Protein AF-A0A8J5GL40-F1 (afdb_monomer_lite)

Structure (mmCIF, N/CA/C/O backbone):
data_AF-A0A8J5GL40-F1
#
_entry.id   AF-A0A8J5GL40-F1
#
loop_
_atom_site.group_PDB
_atom_site.id
_atom_site.type_symbol
_atom_site.label_atom_id
_atom_site.label_alt_id
_atom_site.label_comp_id
_atom_site.label_asym_id
_atom_site.label_entity_id
_atom_site.label_seq_id
_atom_site.pdbx_PDB_ins_code
_atom_site.Cartn_x
_atom_site.Cartn_y
_atom_site.Cartn_z
_atom_site.occupancy
_atom_site.B_iso_or_equiv
_atom_site.auth_seq_id
_atom_site.auth_comp_id
_atom_site.auth_asym_id
_atom_site.auth_atom_id
_atom_site.pdbx_PDB_model_num
ATOM 1 N N . MET A 1 1 ? 15.263 15.724 11.557 1.00 41.31 1 MET A N 1
ATOM 2 C CA . MET A 1 1 ? 14.700 14.572 10.823 1.00 41.31 1 MET A CA 1
ATOM 3 C C . MET A 1 1 ? 14.418 15.024 9.400 1.00 41.31 1 MET A C 1
ATOM 5 O O . MET A 1 1 ? 13.318 15.471 9.118 1.00 41.31 1 MET A O 1
ATOM 9 N N . GLN A 1 2 ? 15.448 15.073 8.549 1.00 44.78 2 GLN A N 1
ATOM 10 C CA . GLN A 1 2 ? 15.278 15.560 7.177 1.00 44.78 2 GLN A CA 1
ATOM 11 C C . GLN A 1 2 ? 14.782 14.421 6.275 1.00 44.78 2 GLN A C 1
ATOM 13 O O . GLN A 1 2 ? 15.367 13.337 6.325 1.00 44.78 2 GLN A O 1
ATOM 18 N N . PRO A 1 3 ? 13.711 14.630 5.490 1.00 49.72 3 PRO A N 1
ATOM 19 C CA . PRO A 1 3 ? 13.127 13.580 4.672 1.00 49.72 3 PRO A CA 1
ATOM 20 C C . PRO A 1 3 ? 14.019 13.245 3.468 1.00 49.72 3 PRO A C 1
ATOM 22 O O . PRO A 1 3 ? 14.520 14.115 2.759 1.00 49.72 3 PRO A O 1
ATOM 25 N N . ILE A 1 4 ? 14.166 11.941 3.232 1.00 53.28 4 ILE A N 1
ATOM 26 C CA . ILE A 1 4 ? 14.986 11.247 2.217 1.00 53.28 4 ILE A CA 1
ATOM 27 C C . ILE A 1 4 ? 14.618 11.619 0.758 1.00 53.28 4 ILE A C 1
ATOM 29 O O . ILE A 1 4 ? 15.293 11.220 -0.191 1.00 53.28 4 ILE A O 1
ATOM 33 N N . LEU A 1 5 ? 13.593 12.452 0.568 1.00 56.72 5 LEU A N 1
ATOM 34 C CA . LEU A 1 5 ? 13.023 12.821 -0.726 1.00 56.72 5 LEU A CA 1
ATOM 35 C C . LEU A 1 5 ? 13.931 13.738 -1.570 1.00 56.72 5 LEU A C 1
ATOM 37 O O . LEU A 1 5 ? 13.912 13.661 -2.795 1.00 56.72 5 LEU A O 1
ATOM 41 N N . GLU A 1 6 ? 14.801 14.540 -0.948 1.00 52.88 6 GLU A N 1
ATOM 42 C CA . GLU A 1 6 ? 15.635 15.525 -1.666 1.00 52.88 6 GLU A CA 1
ATOM 43 C C . GLU A 1 6 ? 16.830 14.919 -2.430 1.00 52.88 6 GLU A C 1
ATOM 45 O O . GLU A 1 6 ? 17.384 15.546 -3.335 1.00 52.88 6 GLU A O 1
ATOM 50 N N . ARG A 1 7 ? 17.241 13.680 -2.126 1.00 53.22 7 ARG A N 1
ATOM 51 C CA . ARG A 1 7 ? 18.424 13.074 -2.770 1.00 53.22 7 ARG A CA 1
ATOM 52 C C . ARG A 1 7 ? 18.133 12.399 -4.108 1.00 53.22 7 ARG A C 1
ATOM 54 O O . ARG A 1 7 ? 19.067 12.166 -4.873 1.00 53.22 7 ARG A O 1
ATOM 61 N N . ARG A 1 8 ? 16.868 12.110 -4.429 1.00 56.75 8 ARG A N 1
ATOM 62 C CA . ARG A 1 8 ? 16.506 11.371 -5.654 1.00 56.75 8 ARG A CA 1
ATOM 63 C C . ARG A 1 8 ? 16.220 12.278 -6.859 1.00 56.75 8 ARG A C 1
ATOM 65 O O . ARG A 1 8 ? 16.122 11.780 -7.973 1.00 56.75 8 ARG A O 1
ATOM 72 N N . GLN A 1 9 ? 16.153 13.598 -6.661 1.00 56.66 9 GLN A N 1
ATOM 73 C CA . GLN A 1 9 ? 15.696 14.549 -7.684 1.00 56.66 9 GLN A CA 1
ATOM 74 C C . GLN A 1 9 ? 16.820 15.282 -8.440 1.00 56.66 9 GLN A C 1
ATOM 76 O O . GLN A 1 9 ? 16.555 15.969 -9.420 1.00 56.66 9 GLN A O 1
ATOM 81 N N . ARG A 1 10 ? 18.091 15.119 -8.048 1.00 50.69 10 ARG A N 1
ATOM 82 C CA . ARG A 1 10 ? 19.235 15.827 -8.669 1.00 50.69 10 ARG A CA 1
ATOM 83 C C . ARG A 1 10 ? 19.920 15.081 -9.823 1.00 50.69 10 ARG A C 1
ATOM 85 O O . ARG A 1 10 ? 21.056 15.396 -10.164 1.00 50.69 10 ARG A O 1
ATOM 92 N N . ARG A 1 11 ? 19.264 14.089 -10.431 1.00 50.12 11 ARG A N 1
ATOM 93 C CA . ARG A 1 11 ? 19.855 13.256 -11.495 1.00 50.12 11 ARG A CA 1
ATOM 94 C C . ARG A 1 11 ? 18.960 13.150 -12.737 1.00 50.12 11 ARG A C 1
ATOM 96 O O . ARG A 1 11 ? 18.792 12.068 -13.274 1.00 50.12 11 ARG A O 1
ATOM 103 N N . SER A 1 12 ? 18.419 14.280 -13.196 1.00 45.91 12 SER A N 1
ATOM 104 C CA . SER A 1 12 ? 17.788 14.403 -14.520 1.00 45.91 12 SER A CA 1
ATOM 105 C C . SER A 1 12 ? 18.257 15.695 -15.182 1.00 45.91 12 SER A C 1
ATOM 107 O O . SER A 1 12 ? 17.710 16.774 -14.976 1.00 45.91 12 SER A O 1
ATOM 109 N N . THR A 1 13 ? 19.363 15.581 -15.905 1.00 44.62 13 THR A N 1
ATOM 110 C CA . THR A 1 13 ? 20.005 16.633 -16.689 1.00 44.62 13 THR A CA 1
ATOM 111 C C . THR A 1 13 ? 19.229 16.945 -17.970 1.00 44.62 13 TH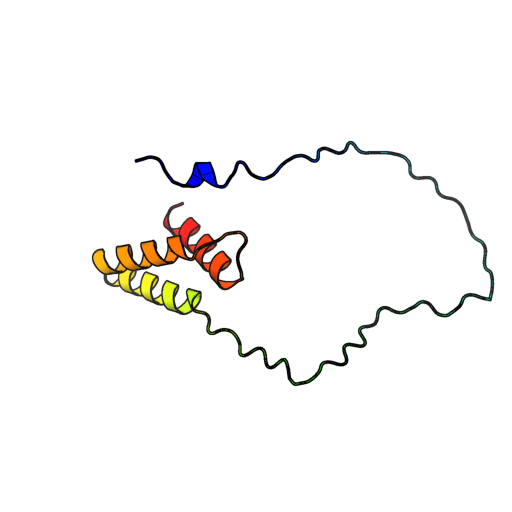R A C 1
ATOM 113 O O . THR A 1 13 ? 18.848 16.024 -18.681 1.00 44.62 13 THR A O 1
ATOM 116 N N . LEU A 1 14 ? 19.131 18.245 -18.273 1.00 47.47 14 LEU A N 1
ATOM 117 C CA . LEU A 1 14 ? 19.319 18.874 -19.591 1.00 47.47 14 LEU A CA 1
ATOM 118 C C . LEU A 1 14 ? 18.597 18.278 -20.810 1.00 47.47 14 LEU A C 1
ATOM 120 O O . LEU A 1 14 ? 19.083 17.328 -21.418 1.00 47.47 14 LEU A O 1
ATOM 124 N N . ASN A 1 15 ? 17.564 18.988 -21.278 1.00 44.47 15 ASN A N 1
ATOM 125 C CA . ASN A 1 15 ? 17.208 19.125 -22.698 1.00 44.47 15 ASN A CA 1
ATOM 126 C C . ASN A 1 15 ? 16.042 20.117 -22.893 1.00 44.47 15 ASN A C 1
ATOM 128 O O . ASN A 1 15 ? 14.884 19.735 -23.021 1.00 44.47 15 ASN A O 1
ATOM 132 N N . VAL A 1 16 ? 16.357 21.415 -22.967 1.00 42.56 16 VAL A N 1
ATOM 133 C CA . VAL A 1 16 ? 15.496 22.399 -23.644 1.00 42.56 16 VAL A CA 1
ATOM 134 C C . VAL A 1 16 ? 16.030 22.540 -25.064 1.00 42.56 16 VAL A C 1
ATOM 136 O O . VAL A 1 16 ? 17.087 23.131 -25.273 1.00 42.56 16 VAL A O 1
ATOM 139 N N . ALA A 1 17 ? 15.322 21.956 -26.028 1.00 38.94 17 ALA A N 1
ATOM 140 C CA . ALA A 1 17 ? 15.524 22.216 -27.445 1.00 38.94 17 ALA A CA 1
ATOM 141 C C . ALA A 1 17 ? 14.345 23.053 -27.958 1.00 38.94 17 ALA A C 1
ATOM 143 O O . ALA A 1 17 ? 13.187 22.644 -27.902 1.00 38.94 17 ALA A O 1
ATOM 144 N N . THR A 1 18 ? 14.684 24.255 -28.407 1.00 38.00 18 THR A N 1
ATOM 145 C CA . THR A 1 18 ? 13.845 25.255 -29.065 1.00 38.00 18 THR A CA 1
ATOM 146 C C . THR A 1 18 ? 13.189 24.695 -30.337 1.00 38.00 18 THR A C 1
ATOM 148 O O . THR A 1 18 ? 13.871 24.166 -31.210 1.00 38.00 18 THR A O 1
ATOM 151 N N . SER A 1 19 ? 11.868 24.844 -30.445 1.00 40.03 19 SER A N 1
ATOM 152 C CA . SER A 1 19 ? 11.082 24.772 -31.697 1.00 40.03 19 SER A CA 1
ATOM 153 C C . SER A 1 19 ? 10.977 26.196 -32.295 1.00 40.03 19 SER A C 1
ATOM 155 O O . SER A 1 19 ? 11.325 27.125 -31.559 1.00 40.03 19 SER A O 1
ATOM 157 N N . PRO A 1 20 ? 10.432 26.483 -33.503 1.00 51.50 20 PRO A N 1
ATOM 158 C CA . PRO A 1 20 ? 9.892 25.630 -34.583 1.00 51.50 20 PRO A CA 1
ATOM 159 C C . PRO A 1 20 ? 10.370 26.064 -36.004 1.00 51.50 20 PRO A C 1
ATOM 161 O O . PRO A 1 20 ? 10.934 27.145 -36.141 1.00 51.50 20 PRO A O 1
ATOM 164 N N . ASN A 1 21 ? 10.066 25.328 -37.093 1.00 34.34 21 ASN A N 1
ATOM 165 C CA . ASN A 1 21 ? 9.715 26.012 -38.359 1.00 34.34 21 ASN A CA 1
ATOM 166 C C . ASN A 1 21 ? 8.986 25.169 -39.432 1.00 34.34 21 ASN A C 1
ATOM 168 O O . ASN A 1 21 ? 9.379 24.047 -39.732 1.00 34.34 21 ASN A O 1
ATOM 172 N N . ALA A 1 22 ? 8.020 25.853 -40.057 1.00 35.12 22 ALA A N 1
ATOM 173 C CA . ALA A 1 22 ? 7.548 25.816 -41.446 1.00 35.12 22 ALA A CA 1
ATOM 174 C C . ALA A 1 22 ? 6.933 24.541 -42.050 1.00 35.12 22 ALA A C 1
ATOM 176 O O . ALA A 1 22 ? 7.604 23.637 -42.540 1.00 35.12 22 ALA A O 1
ATOM 177 N N . SER A 1 23 ? 5.607 24.602 -42.176 1.00 44.25 23 SER A N 1
ATOM 178 C CA . SER A 1 23 ? 4.795 23.892 -43.162 1.00 44.25 23 SER A CA 1
ATOM 179 C C . SER A 1 23 ? 5.068 24.423 -44.577 1.00 44.25 23 SER A C 1
ATOM 181 O O . SER A 1 23 ? 4.910 25.620 -44.808 1.00 44.25 23 SER A O 1
ATOM 183 N N . THR A 1 24 ? 5.347 23.538 -45.537 1.00 36.38 24 THR A N 1
ATOM 184 C CA . THR A 1 24 ? 5.201 23.830 -46.975 1.00 36.38 24 THR A CA 1
ATOM 185 C C . THR A 1 24 ? 4.672 22.591 -47.692 1.00 36.38 24 THR A C 1
ATOM 187 O O . THR A 1 24 ? 5.331 21.555 -47.745 1.00 36.38 24 THR A O 1
ATOM 190 N N . SER A 1 25 ? 3.466 22.710 -48.243 1.00 39.53 25 SER A N 1
ATOM 191 C CA . SER A 1 25 ? 2.832 21.743 -49.142 1.00 39.53 25 SER A CA 1
ATOM 192 C C . SER A 1 25 ? 3.445 21.803 -50.546 1.00 39.53 25 SER A C 1
ATOM 194 O O . SER A 1 25 ? 3.685 22.898 -51.049 1.00 39.53 25 SER A O 1
ATOM 196 N N . SER A 1 26 ? 3.615 20.661 -51.225 1.00 33.41 26 SER A N 1
ATOM 197 C CA . SER A 1 26 ? 3.415 20.547 -52.689 1.00 33.41 26 SER A CA 1
ATOM 198 C C . SER A 1 26 ? 3.508 19.097 -53.212 1.00 33.41 26 SER A C 1
ATOM 200 O O . SER A 1 26 ? 4.557 18.470 -53.203 1.00 33.41 26 SER A O 1
ATOM 202 N N . ASN A 1 27 ? 2.354 18.604 -53.671 1.00 37.28 27 ASN A N 1
ATOM 203 C CA . ASN A 1 27 ? 2.054 17.963 -54.963 1.00 37.28 27 ASN A CA 1
ATOM 204 C C . ASN A 1 27 ? 2.820 16.708 -55.464 1.00 37.28 27 ASN A C 1
ATOM 206 O O . ASN A 1 27 ? 3.952 16.774 -55.923 1.00 37.28 27 ASN A O 1
ATOM 210 N N . THR A 1 28 ? 2.057 15.599 -55.506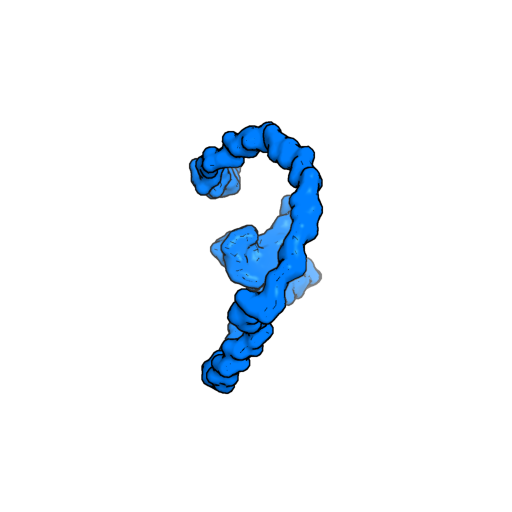 1.00 39.66 28 THR A N 1
ATOM 211 C CA . THR A 1 28 ? 1.866 14.593 -56.588 1.00 39.66 28 THR A CA 1
ATOM 212 C C . THR A 1 28 ? 3.021 14.193 -57.518 1.00 39.66 28 THR A C 1
ATOM 214 O O . THR A 1 28 ? 3.405 14.965 -58.390 1.00 39.66 28 THR A O 1
ATOM 217 N N . ALA A 1 29 ? 3.348 12.891 -57.520 1.00 33.53 29 ALA A N 1
ATOM 218 C CA . ALA A 1 29 ? 3.643 12.130 -58.741 1.00 33.53 29 ALA A CA 1
ATOM 219 C C . ALA A 1 29 ? 3.384 10.621 -58.538 1.00 33.53 29 ALA A C 1
ATOM 221 O O . ALA A 1 29 ? 4.011 9.967 -57.708 1.00 33.53 29 ALA A O 1
ATOM 222 N N . THR A 1 30 ? 2.443 10.080 -59.311 1.00 44.59 30 THR A N 1
ATOM 223 C CA . THR A 1 30 ? 2.137 8.651 -59.460 1.00 44.59 30 THR A CA 1
ATOM 224 C C . THR A 1 30 ? 3.268 7.959 -60.228 1.00 44.59 30 THR A C 1
ATOM 226 O O . THR A 1 30 ? 3.606 8.391 -61.326 1.00 44.59 30 THR A O 1
ATOM 229 N N . SER A 1 31 ? 3.828 6.871 -59.691 1.00 45.50 31 SER A N 1
ATOM 230 C CA . SER A 1 31 ? 4.753 5.978 -60.410 1.00 45.50 31 SER A CA 1
ATOM 231 C C . SER A 1 31 ? 4.431 4.512 -60.070 1.00 45.50 31 SER A C 1
ATOM 233 O O . SER A 1 31 ? 4.300 4.198 -58.885 1.00 45.50 31 SER A O 1
ATOM 235 N N . PRO A 1 32 ? 4.266 3.604 -61.054 1.00 53.12 32 PRO A N 1
ATOM 236 C CA . PRO A 1 32 ? 3.686 2.277 -60.841 1.00 53.12 32 PRO A CA 1
ATOM 237 C C . PRO A 1 32 ? 4.731 1.184 -60.552 1.00 53.12 32 PRO A C 1
ATOM 239 O O . PRO A 1 32 ? 4.598 0.066 -61.040 1.00 53.12 32 PRO A O 1
ATOM 242 N N . ASN A 1 33 ? 5.785 1.474 -59.783 1.00 57.38 33 ASN A N 1
ATOM 243 C CA . ASN A 1 33 ? 6.760 0.443 -59.409 1.00 57.38 33 ASN A CA 1
ATOM 244 C C . ASN A 1 33 ? 7.416 0.729 -58.051 1.00 57.38 33 ASN A C 1
ATOM 246 O O . ASN A 1 33 ? 8.556 1.185 -57.982 1.00 57.38 33 ASN A O 1
ATOM 250 N N . ALA A 1 34 ? 6.681 0.481 -56.966 1.00 52.25 34 ALA A N 1
ATOM 251 C CA . ALA A 1 34 ? 7.224 0.474 -55.611 1.00 52.25 34 ALA A CA 1
ATOM 252 C C . ALA A 1 34 ? 7.215 -0.967 -55.063 1.00 52.25 34 ALA A C 1
ATOM 254 O O . ALA A 1 34 ? 6.195 -1.648 -55.208 1.00 52.25 34 ALA A O 1
ATOM 255 N N . PRO A 1 35 ? 8.310 -1.453 -54.441 1.00 62.81 35 PRO A N 1
ATOM 256 C CA . PRO A 1 35 ? 8.284 -2.710 -53.695 1.00 62.81 35 PRO A CA 1
ATOM 257 C C . PRO A 1 35 ? 7.225 -2.626 -52.582 1.00 62.81 35 PRO A C 1
ATOM 259 O O . PRO A 1 35 ? 6.950 -1.524 -52.095 1.00 62.81 35 PRO A O 1
ATOM 262 N N . PRO A 1 36 ? 6.604 -3.754 -52.187 1.00 65.31 36 PRO A N 1
ATOM 263 C CA . PRO A 1 36 ? 5.518 -3.737 -51.217 1.00 65.31 36 PRO A CA 1
ATOM 264 C C . PRO A 1 36 ? 5.963 -3.021 -49.934 1.00 65.31 36 PRO A C 1
ATOM 266 O O . PRO A 1 36 ? 7.099 -3.222 -49.489 1.00 65.31 36 PRO A O 1
ATOM 269 N N . PRO A 1 37 ? 5.099 -2.186 -49.326 1.00 57.97 37 PRO A N 1
ATOM 270 C CA . PRO A 1 37 ? 5.400 -1.607 -48.029 1.00 57.97 37 PRO A CA 1
ATOM 271 C C . PRO A 1 37 ? 5.661 -2.760 -47.063 1.00 57.97 37 PRO A C 1
ATOM 273 O O . PRO A 1 37 ? 4.872 -3.703 -47.003 1.00 57.97 37 PRO A O 1
ATOM 276 N N . ILE A 1 38 ? 6.768 -2.700 -46.319 1.00 61.56 38 ILE A N 1
ATOM 277 C CA . ILE A 1 38 ? 6.990 -3.595 -45.184 1.00 61.56 38 ILE A CA 1
ATOM 278 C C . ILE A 1 38 ? 5.885 -3.266 -44.185 1.00 61.56 38 ILE A C 1
ATOM 280 O O . ILE A 1 38 ? 5.986 -2.342 -43.379 1.00 61.56 38 ILE A O 1
ATOM 284 N N . THR A 1 39 ? 4.769 -3.976 -44.304 1.00 51.03 39 THR A N 1
ATOM 285 C CA . THR A 1 39 ? 3.699 -3.941 -43.333 1.00 51.03 39 THR A CA 1
ATOM 286 C C . THR A 1 39 ? 4.306 -4.496 -42.056 1.00 51.03 39 THR A C 1
ATOM 288 O O . THR A 1 39 ? 4.562 -5.690 -41.946 1.00 51.03 39 THR A O 1
ATOM 291 N N . PHE A 1 40 ? 4.526 -3.629 -41.068 1.00 55.84 40 PHE A N 1
ATOM 292 C CA . PHE A 1 40 ? 4.888 -4.005 -39.699 1.00 55.84 40 PHE A CA 1
ATOM 293 C C . PHE A 1 40 ? 3.695 -4.682 -38.987 1.0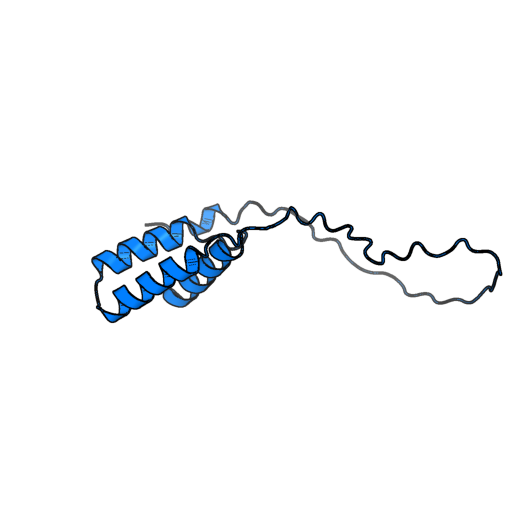0 55.84 40 PHE A C 1
ATOM 295 O O . PHE A 1 40 ? 3.442 -4.478 -37.801 1.00 55.84 40 PHE A O 1
ATOM 302 N N . ALA A 1 41 ? 2.904 -5.471 -39.719 1.00 52.88 41 ALA A N 1
ATOM 303 C CA . ALA A 1 41 ? 1.909 -6.364 -39.166 1.00 52.88 41 ALA A CA 1
ATOM 304 C C . ALA A 1 41 ? 2.674 -7.542 -38.578 1.00 52.88 41 ALA A C 1
ATOM 306 O O . ALA A 1 41 ? 2.870 -8.562 -39.221 1.00 52.88 41 ALA A O 1
ATOM 307 N N . ARG A 1 42 ? 3.164 -7.322 -37.356 1.00 57.06 42 ARG A N 1
ATOM 308 C CA . ARG A 1 42 ? 3.051 -8.250 -36.233 1.00 57.06 42 ARG A CA 1
ATOM 309 C C . ARG A 1 42 ? 3.093 -9.731 -36.638 1.00 57.06 42 ARG A C 1
ATOM 311 O O . ARG A 1 42 ? 2.188 -10.484 -36.296 1.00 57.06 42 ARG A O 1
ATOM 318 N N . GLN A 1 43 ? 4.179 -10.151 -37.282 1.00 55.44 43 GLN A N 1
ATOM 319 C CA . GLN A 1 43 ? 4.627 -11.538 -37.227 1.00 55.44 43 GLN A CA 1
ATOM 320 C C . GLN A 1 43 ? 5.207 -11.744 -35.823 1.00 55.44 43 GLN A C 1
ATOM 322 O O . GLN A 1 43 ? 6.415 -11.759 -35.612 1.00 55.44 43 GLN A O 1
ATOM 327 N N . LEU A 1 44 ? 4.324 -11.769 -34.828 1.00 54.75 44 LEU A N 1
ATOM 328 C CA . LEU A 1 44 ? 4.643 -12.345 -33.538 1.00 54.75 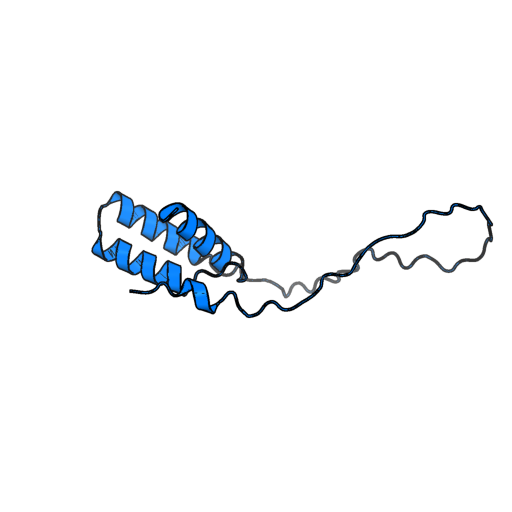44 LEU A CA 1
ATOM 329 C C . LEU A 1 44 ? 4.414 -13.841 -33.705 1.00 54.75 44 LEU A C 1
ATOM 331 O O . LEU A 1 44 ? 3.322 -14.338 -33.437 1.00 54.75 44 LEU A O 1
ATOM 335 N N . ASP A 1 45 ? 5.442 -14.530 -34.188 1.00 50.41 45 ASP A N 1
ATOM 336 C CA . ASP A 1 45 ? 5.612 -15.947 -33.897 1.00 50.41 45 ASP A CA 1
ATOM 337 C C . ASP A 1 45 ? 5.863 -16.017 -32.382 1.00 50.41 45 ASP A C 1
ATOM 339 O O . ASP A 1 45 ? 6.971 -15.832 -31.882 1.00 50.41 45 ASP A O 1
ATOM 343 N N . LEU A 1 46 ? 4.764 -16.015 -31.627 1.00 57.34 46 LEU A N 1
ATOM 344 C CA . LEU A 1 46 ? 4.772 -16.098 -30.176 1.00 57.34 46 LEU A CA 1
ATOM 345 C C . LEU A 1 46 ? 5.068 -17.551 -29.826 1.00 57.34 46 LEU A C 1
ATOM 347 O O . LEU A 1 46 ? 4.158 -18.379 -29.782 1.00 57.34 46 LEU A O 1
ATOM 351 N N . ASP A 1 47 ? 6.339 -17.834 -29.556 1.00 57.00 47 ASP A N 1
ATOM 352 C CA .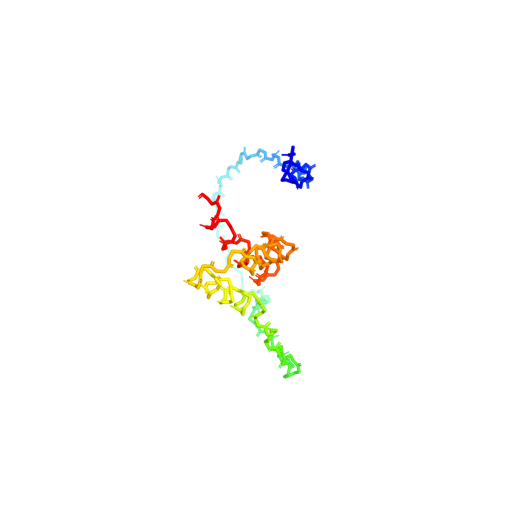 ASP A 1 47 ? 6.760 -19.008 -28.800 1.00 57.00 47 ASP A CA 1
ATOM 353 C C . ASP A 1 47 ? 5.835 -19.195 -27.573 1.00 57.00 47 ASP A C 1
ATOM 355 O O . ASP A 1 47 ? 5.765 -18.303 -26.716 1.00 57.00 47 ASP A O 1
ATOM 359 N N . PRO A 1 48 ? 5.150 -20.348 -27.413 1.00 59.81 48 PRO A N 1
ATOM 360 C CA . PRO A 1 48 ? 4.257 -20.610 -26.277 1.00 59.81 48 PRO A CA 1
ATOM 361 C C . PRO A 1 48 ? 4.976 -20.748 -24.925 1.00 59.81 48 PRO A C 1
ATOM 363 O O . PRO A 1 48 ? 4.343 -21.061 -23.920 1.00 59.81 48 PRO A O 1
ATOM 366 N N . LEU A 1 49 ? 6.298 -20.556 -24.878 1.00 56.56 49 LEU A N 1
ATOM 367 C CA . LEU A 1 49 ? 7.104 -20.696 -23.665 1.00 56.56 49 LEU A CA 1
ATOM 368 C C . LEU A 1 49 ? 7.189 -19.420 -22.823 1.00 56.56 49 LEU A C 1
ATOM 370 O O . LEU A 1 49 ? 7.659 -19.485 -21.689 1.00 56.56 49 LEU A O 1
ATOM 374 N N . LEU A 1 50 ? 6.664 -18.285 -23.297 1.00 58.12 50 LEU A N 1
ATOM 375 C CA . LEU A 1 50 ? 6.384 -17.139 -22.427 1.00 58.12 50 LEU A CA 1
ATOM 376 C C . LEU A 1 50 ? 5.065 -17.353 -21.679 1.00 58.12 50 LEU A C 1
ATOM 378 O O . LEU A 1 50 ? 4.171 -16.507 -21.692 1.00 58.12 50 LEU A O 1
ATOM 382 N N . SER A 1 51 ? 4.966 -18.472 -20.961 1.00 54.66 51 SER A N 1
ATOM 383 C CA . SER A 1 51 ? 4.150 -18.504 -19.756 1.00 54.66 51 SER A CA 1
ATOM 384 C C . SER A 1 51 ? 4.856 -17.571 -18.776 1.00 54.66 51 SER A C 1
ATOM 386 O O . SER A 1 51 ? 5.670 -17.991 -17.956 1.00 54.66 51 SER A O 1
ATOM 388 N N . VAL A 1 52 ? 4.636 -16.263 -18.944 1.00 59.44 52 VAL A N 1
ATOM 389 C CA . VAL A 1 52 ? 4.865 -15.291 -17.885 1.00 59.44 52 VAL A CA 1
ATOM 390 C C . VAL A 1 52 ? 3.918 -15.750 -16.796 1.00 59.44 52 VAL A C 1
ATOM 392 O O . VAL A 1 52 ? 2.744 -15.388 -16.807 1.00 59.44 52 VAL A O 1
ATOM 395 N N . GLU A 1 53 ? 4.405 -16.633 -15.923 1.00 61.66 53 GLU A N 1
ATOM 396 C CA . GLU A 1 53 ? 3.779 -16.886 -14.639 1.00 61.66 53 GLU A CA 1
ATOM 397 C C . GLU A 1 53 ? 3.485 -15.497 -14.090 1.00 61.66 53 GLU A C 1
ATOM 399 O O . GLU A 1 53 ? 4.436 -14.722 -13.907 1.00 61.66 53 GLU A O 1
ATOM 404 N N . PRO A 1 54 ? 2.203 -15.107 -13.975 1.00 61.12 54 PRO A N 1
ATOM 405 C CA . PRO A 1 54 ? 1.873 -13.767 -13.550 1.00 61.12 54 PRO A CA 1
ATOM 406 C C . PRO A 1 54 ? 2.536 -13.612 -12.193 1.00 61.12 54 PRO A C 1
ATOM 408 O O . PRO A 1 54 ? 2.190 -14.325 -11.249 1.00 61.12 54 PRO A O 1
ATOM 411 N N . ALA A 1 55 ? 3.561 -12.756 -12.136 1.00 64.38 55 ALA A N 1
ATOM 412 C CA . ALA A 1 55 ? 4.312 -12.528 -10.919 1.00 64.38 55 ALA A CA 1
ATOM 413 C C . ALA A 1 55 ? 3.280 -12.247 -9.832 1.00 64.38 55 ALA A C 1
ATOM 415 O O . ALA A 1 55 ? 2.456 -11.341 -9.982 1.00 64.38 55 ALA A O 1
ATOM 416 N N . LYS A 1 56 ? 3.244 -13.106 -8.805 1.00 72.25 56 LYS A N 1
ATOM 417 C CA . LYS A 1 56 ? 2.215 -13.031 -7.771 1.00 72.25 56 LYS A CA 1
ATOM 418 C C . LYS A 1 56 ? 2.187 -11.590 -7.247 1.00 72.25 56 LYS A C 1
ATOM 420 O O . LYS A 1 56 ? 3.245 -11.114 -6.828 1.00 72.25 56 LYS A O 1
ATOM 425 N N . PRO A 1 57 ? 1.034 -10.896 -7.296 1.00 85.00 57 PRO A N 1
ATOM 426 C CA . PRO A 1 57 ? 0.982 -9.466 -7.025 1.00 85.00 57 PRO A CA 1
ATOM 427 C C . PRO A 1 57 ? 1.196 -9.209 -5.532 1.00 85.00 57 PRO A C 1
ATOM 429 O O . PRO A 1 57 ? 0.262 -9.211 -4.725 1.00 85.00 57 PRO A O 1
ATOM 432 N N . TRP A 1 58 ? 2.463 -9.050 -5.153 1.00 91.81 58 TRP A N 1
ATOM 433 C CA . TRP A 1 58 ? 2.889 -8.863 -3.773 1.00 91.81 58 TRP A CA 1
ATOM 434 C C . TRP A 1 58 ? 2.362 -7.547 -3.198 1.00 91.81 58 TRP A C 1
ATOM 436 O O . TRP A 1 58 ? 2.073 -7.484 -2.002 1.00 91.81 58 TRP A O 1
ATOM 446 N N . ALA A 1 59 ? 2.199 -6.506 -4.022 1.00 91.19 59 ALA A N 1
ATOM 447 C CA . ALA A 1 59 ? 1.693 -5.218 -3.574 1.00 91.19 59 ALA A CA 1
ATOM 448 C C . ALA A 1 59 ? 0.212 -5.327 -3.222 1.00 91.19 59 ALA A C 1
ATOM 450 O O . ALA A 1 59 ? -0.208 -4.773 -2.211 1.00 91.19 59 ALA A O 1
ATOM 451 N N . ALA A 1 60 ? -0.575 -6.092 -3.982 1.00 91.00 60 ALA A N 1
ATOM 452 C CA . ALA A 1 60 ? -1.982 -6.316 -3.658 1.00 91.00 60 ALA A CA 1
ATOM 453 C C . ALA A 1 60 ? -2.160 -7.002 -2.291 1.00 91.00 60 ALA A C 1
ATOM 455 O O . ALA A 1 60 ? -2.987 -6.567 -1.486 1.00 91.00 60 ALA A O 1
ATOM 456 N N . ASP A 1 61 ? -1.370 -8.039 -2.000 1.00 93.19 61 ASP A N 1
ATOM 457 C CA . ASP A 1 61 ? -1.423 -8.735 -0.708 1.00 93.19 61 ASP A CA 1
ATOM 458 C C . ASP A 1 61 ? -0.925 -7.839 0.441 1.00 93.19 61 ASP A C 1
ATOM 460 O O . ASP A 1 61 ? -1.562 -7.767 1.496 1.00 93.19 61 ASP A O 1
ATOM 464 N N . LEU A 1 62 ? 0.152 -7.078 0.223 1.00 93.19 62 LEU A N 1
ATOM 465 C CA . LEU A 1 62 ? 0.677 -6.137 1.213 1.00 93.19 62 LEU A CA 1
ATOM 466 C C . LEU A 1 62 ? -0.326 -5.014 1.527 1.00 93.19 62 LEU A C 1
ATOM 468 O O . LEU A 1 62 ? -0.569 -4.712 2.695 1.00 93.19 62 LEU A O 1
ATOM 472 N N . LEU A 1 63 ? -0.969 -4.438 0.507 1.00 93.56 63 LEU A N 1
ATOM 473 C CA . LEU A 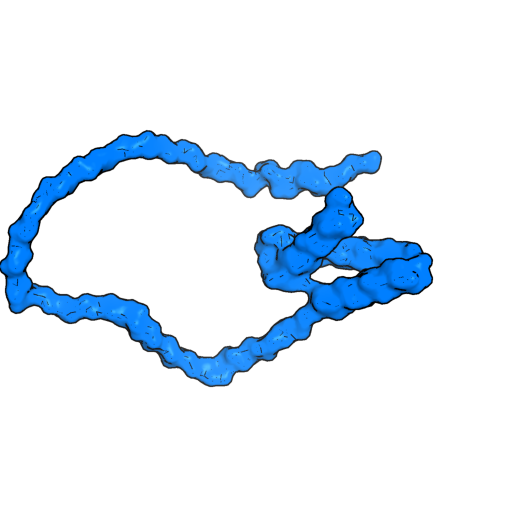1 63 ? -1.985 -3.394 0.665 1.00 93.56 63 LEU A CA 1
ATOM 474 C C . LEU A 1 63 ? -3.239 -3.906 1.387 1.00 93.56 63 LEU A C 1
ATOM 476 O O . LEU A 1 63 ? -3.810 -3.182 2.202 1.00 93.56 63 LEU A O 1
ATOM 480 N N . ARG A 1 64 ? -3.654 -5.159 1.154 1.00 94.00 64 ARG A N 1
ATOM 481 C CA . ARG A 1 64 ? -4.750 -5.788 1.915 1.00 94.00 64 ARG A CA 1
ATOM 482 C C . ARG A 1 64 ? -4.404 -5.927 3.392 1.00 94.00 64 ARG A C 1
ATOM 484 O O . ARG A 1 64 ? -5.246 -5.627 4.237 1.00 94.00 64 ARG A O 1
ATOM 491 N N . HIS A 1 65 ? -3.178 -6.343 3.713 1.00 93.62 65 HIS A N 1
ATOM 492 C CA . HIS A 1 65 ? -2.718 -6.388 5.100 1.00 93.62 65 HIS A CA 1
ATOM 493 C C . HIS A 1 65 ? -2.681 -4.990 5.724 1.00 93.62 65 HIS A C 1
ATOM 495 O O . HIS A 1 65 ? -3.144 -4.835 6.853 1.00 93.62 65 HIS A O 1
ATOM 501 N N . CYS A 1 66 ? -2.234 -3.964 4.986 1.00 93.00 66 CYS A N 1
ATOM 502 C CA . CYS A 1 66 ? -2.306 -2.571 5.442 1.00 93.00 66 CYS A CA 1
ATOM 503 C C . CYS A 1 66 ? -3.746 -2.162 5.764 1.00 93.00 66 CYS A C 1
ATOM 505 O O . CYS A 1 66 ? -4.007 -1.649 6.848 1.00 93.00 66 CYS A O 1
ATOM 507 N N . ALA A 1 67 ? -4.688 -2.420 4.852 1.00 92.88 67 ALA A N 1
ATOM 508 C CA . ALA A 1 67 ? -6.095 -2.074 5.036 1.00 92.88 67 ALA A CA 1
ATOM 509 C C . ALA A 1 67 ? -6.709 -2.791 6.247 1.00 92.88 67 ALA A C 1
ATOM 511 O O . ALA A 1 67 ? -7.468 -2.189 7.007 1.00 92.88 67 ALA A O 1
ATOM 512 N N . ARG A 1 68 ? -6.348 -4.062 6.462 1.00 94.94 68 ARG A N 1
ATOM 513 C CA . ARG A 1 68 ? -6.815 -4.830 7.618 1.00 94.94 68 ARG A CA 1
ATOM 514 C C . ARG A 1 68 ? -6.243 -4.299 8.931 1.00 94.94 68 ARG A C 1
ATOM 516 O O . ARG A 1 68 ? -7.014 -4.039 9.845 1.00 94.94 68 ARG A O 1
ATOM 523 N N . ALA A 1 69 ? -4.931 -4.073 9.004 1.00 94.12 69 ALA A N 1
ATOM 524 C CA . ALA A 1 69 ? -4.283 -3.501 10.186 1.00 94.12 69 ALA A CA 1
ATOM 525 C C . ALA A 1 69 ? -4.815 -2.093 10.509 1.00 94.12 69 ALA A C 1
ATOM 527 O O . ALA A 1 69 ? -4.981 -1.744 11.677 1.00 94.12 69 ALA A O 1
ATOM 528 N N . PHE A 1 70 ? -5.147 -1.308 9.476 1.00 89.62 70 PHE A N 1
ATOM 529 C CA . PHE A 1 70 ? -5.804 -0.010 9.622 1.00 89.62 70 PHE A CA 1
ATOM 530 C C . PHE A 1 70 ? -7.204 -0.146 10.239 1.00 89.62 70 PHE A C 1
ATOM 532 O O . PHE A 1 70 ? -7.531 0.574 11.182 1.00 89.62 70 PHE A O 1
ATOM 539 N N . ALA A 1 71 ? -8.016 -1.088 9.747 1.00 94.38 71 ALA A N 1
ATOM 540 C CA . ALA A 1 71 ? -9.357 -1.351 10.271 1.00 94.38 71 ALA A CA 1
ATOM 541 C C . ALA A 1 71 ? -9.333 -1.868 11.721 1.00 94.38 71 ALA A C 1
ATOM 543 O O . ALA A 1 71 ? -10.119 -1.411 12.551 1.00 94.38 71 ALA A O 1
ATOM 544 N N . ASP A 1 72 ? -8.394 -2.762 12.033 1.00 95.00 72 ASP A N 1
ATOM 545 C CA . ASP A 1 72 ? -8.226 -3.360 13.362 1.00 95.00 72 ASP A CA 1
ATOM 546 C C . ASP A 1 72 ? -7.513 -2.410 14.359 1.00 95.00 72 ASP A C 1
ATOM 548 O O . ASP A 1 72 ? -7.367 -2.741 15.534 1.00 95.00 72 ASP A O 1
ATOM 552 N N . LYS A 1 73 ? -7.102 -1.206 13.920 1.00 93.06 73 LYS A N 1
ATOM 553 C CA . LYS A 1 73 ? -6.358 -0.195 14.704 1.00 93.06 73 LYS A CA 1
ATOM 554 C C . LYS A 1 73 ? -5.041 -0.711 15.300 1.00 93.06 73 LYS A C 1
ATOM 556 O O . LYS A 1 73 ? -4.567 -0.196 16.315 1.00 93.06 73 LYS A O 1
ATOM 561 N N . ASP A 1 74 ? -4.422 -1.689 14.647 1.00 93.38 74 ASP A N 1
ATOM 562 C CA . ASP A 1 74 ? -3.130 -2.244 15.044 1.00 93.38 74 ASP A CA 1
ATOM 563 C C . ASP A 1 74 ? -1.998 -1.340 14.540 1.00 93.38 74 ASP A C 1
ATOM 565 O O . ASP A 1 74 ? -1.429 -1.531 13.462 1.00 93.38 74 ASP A O 1
ATOM 569 N N . SER A 1 75 ? -1.689 -0.306 15.323 1.00 90.56 75 SER A N 1
ATOM 570 C CA . SER A 1 75 ? -0.698 0.716 14.974 1.00 90.56 75 SER A CA 1
ATOM 571 C C . SER A 1 75 ? 0.718 0.158 14.816 1.00 90.56 75 SER A C 1
ATOM 573 O O . SER A 1 75 ? 1.486 0.662 13.997 1.00 90.56 75 SER A O 1
ATOM 575 N N . SER A 1 76 ? 1.059 -0.901 15.552 1.00 92.50 76 SER A N 1
ATOM 576 C CA . SER A 1 76 ? 2.379 -1.533 15.487 1.00 92.50 76 SER A CA 1
ATOM 577 C C . SER A 1 76 ? 2.556 -2.306 14.182 1.00 92.50 76 SER A C 1
ATOM 579 O O . SER A 1 76 ? 3.578 -2.170 13.505 1.00 92.50 76 SER A O 1
ATOM 581 N N . ASN A 1 77 ? 1.538 -3.069 13.786 1.00 92.31 77 ASN A N 1
ATOM 582 C CA . ASN A 1 77 ? 1.550 -3.810 12.531 1.00 92.31 77 ASN A CA 1
ATOM 583 C C . ASN A 1 77 ? 1.447 -2.871 11.322 1.00 92.31 77 ASN A C 1
ATOM 585 O O . ASN A 1 77 ? 2.235 -2.971 10.383 1.00 92.31 77 ASN A O 1
ATOM 589 N N . LEU A 1 78 ? 0.566 -1.872 11.391 1.00 92.75 78 LEU A N 1
ATOM 590 C CA . LEU A 1 78 ? 0.436 -0.838 10.368 1.00 92.75 78 LEU A CA 1
ATOM 591 C C . LEU A 1 78 ? 1.754 -0.084 10.148 1.00 92.75 78 LEU A C 1
ATOM 593 O O . LEU A 1 78 ? 2.146 0.118 9.002 1.00 92.75 78 LEU A O 1
ATOM 597 N N . HIS A 1 79 ? 2.480 0.281 11.211 1.00 92.19 79 HIS A N 1
ATOM 598 C CA . HIS A 1 79 ? 3.771 0.959 11.068 1.00 92.19 79 HIS A CA 1
ATOM 599 C C . HIS A 1 79 ? 4.796 0.087 10.333 1.00 92.19 79 HIS A C 1
ATOM 601 O O . HIS A 1 79 ? 5.477 0.556 9.421 1.00 92.19 79 HIS A O 1
ATOM 607 N N . ARG A 1 80 ? 4.869 -1.204 10.681 1.00 93.94 80 ARG A N 1
ATOM 608 C CA . ARG A 1 80 ? 5.749 -2.167 10.007 1.00 93.94 80 ARG A CA 1
ATOM 609 C C . ARG A 1 80 ? 5.392 -2.330 8.530 1.00 93.94 80 ARG A C 1
ATOM 611 O O . ARG A 1 80 ? 6.286 -2.345 7.686 1.00 93.94 80 ARG A O 1
ATOM 618 N N . LEU A 1 81 ? 4.103 -2.447 8.218 1.00 93.50 81 LEU A N 1
ATOM 619 C CA . LEU A 1 81 ? 3.623 -2.605 6.848 1.00 93.50 81 LEU A CA 1
ATOM 620 C C . LEU A 1 81 ? 3.884 -1.350 6.008 1.00 93.50 81 LEU A C 1
ATOM 622 O O . LEU A 1 81 ? 4.335 -1.470 4.874 1.00 93.50 81 LEU A O 1
ATOM 626 N N . LEU A 1 82 ? 3.683 -0.154 6.569 1.00 92.06 82 LEU A N 1
ATOM 627 C CA . LEU A 1 82 ? 3.990 1.111 5.893 1.00 92.06 82 LEU A CA 1
ATOM 628 C C . LEU A 1 82 ? 5.485 1.291 5.649 1.00 92.06 82 LEU A C 1
ATOM 630 O O . LEU A 1 82 ? 5.870 1.775 4.587 1.00 92.06 82 LEU A O 1
ATOM 634 N N . TRP A 1 83 ? 6.329 0.861 6.589 1.00 92.50 83 TRP A N 1
ATOM 635 C CA . TRP A 1 83 ? 7.772 0.841 6.375 1.00 92.50 83 TRP A CA 1
ATOM 636 C C . TRP A 1 83 ? 8.141 -0.069 5.196 1.00 92.50 83 TRP A C 1
ATOM 638 O O . TRP A 1 83 ? 8.822 0.374 4.275 1.00 92.50 83 TRP A O 1
ATOM 648 N N . MET A 1 84 ? 7.614 -1.298 5.156 1.00 93.50 84 MET A N 1
ATOM 649 C CA . MET A 1 84 ? 7.839 -2.208 4.024 1.00 93.50 84 MET A CA 1
ATOM 650 C C . MET A 1 84 ? 7.318 -1.630 2.703 1.00 93.50 84 MET A C 1
ATOM 652 O O . MET A 1 84 ? 7.975 -1.755 1.671 1.00 93.50 84 MET A O 1
ATOM 656 N N . LEU A 1 85 ? 6.155 -0.976 2.735 1.00 92.00 85 LEU A N 1
ATOM 657 C CA . LEU A 1 85 ? 5.561 -0.344 1.564 1.00 92.00 85 LEU A CA 1
ATOM 658 C C . LEU A 1 85 ? 6.454 0.788 1.032 1.00 92.00 85 LEU A C 1
ATOM 660 O O . LEU A 1 85 ? 6.635 0.887 -0.175 1.00 92.00 85 LEU A O 1
ATOM 664 N N . ASN A 1 86 ? 7.061 1.592 1.910 1.00 92.88 86 ASN A N 1
ATOM 665 C CA . ASN A 1 86 ? 7.995 2.656 1.532 1.00 92.88 86 ASN A CA 1
ATOM 666 C C . ASN A 1 86 ? 9.301 2.126 0.919 1.00 92.88 86 ASN A C 1
ATOM 668 O O . ASN A 1 86 ? 9.777 2.697 -0.058 1.00 92.88 86 ASN A O 1
ATOM 672 N N . GLU A 1 87 ? 9.864 1.043 1.460 1.00 92.94 87 GLU A N 1
ATOM 673 C CA . GLU A 1 87 ? 11.117 0.467 0.947 1.00 92.94 87 GLU A CA 1
ATOM 674 C C . GLU A 1 87 ? 10.959 -0.144 -0.452 1.00 92.94 87 GLU A C 1
ATOM 676 O O . GLU A 1 87 ? 11.889 -0.114 -1.258 1.00 92.94 87 GLU A O 1
ATOM 681 N N . LEU A 1 88 ? 9.779 -0.693 -0.752 1.00 92.56 88 LEU A N 1
ATOM 682 C CA . LEU A 1 88 ? 9.488 -1.334 -2.037 1.00 92.56 88 LEU A CA 1
ATOM 683 C C . LEU A 1 88 ? 8.858 -0.374 -3.059 1.00 92.56 88 LEU A C 1
ATOM 685 O O . LEU A 1 88 ? 8.913 -0.627 -4.261 1.00 92.56 88 LEU A O 1
ATOM 689 N N . ALA A 1 89 ? 8.248 0.724 -2.612 1.00 91.69 89 ALA A N 1
ATOM 690 C CA . ALA A 1 89 ? 7.591 1.687 -3.485 1.00 91.69 89 ALA A CA 1
ATOM 691 C C . ALA A 1 89 ? 8.592 2.423 -4.388 1.00 91.69 89 ALA A C 1
ATOM 693 O O . ALA A 1 89 ? 9.578 3.017 -3.945 1.00 91.69 89 ALA A O 1
ATOM 694 N N . SER A 1 90 ? 8.290 2.471 -5.685 1.00 91.50 90 SER A N 1
ATOM 695 C CA . SER A 1 90 ? 9.080 3.237 -6.648 1.00 91.50 90 SER A CA 1
ATOM 696 C C . SER A 1 90 ? 8.192 3.791 -7.768 1.00 91.50 90 SER A C 1
ATOM 698 O O . SER A 1 90 ? 7.512 3.017 -8.441 1.00 91.50 90 SER A O 1
ATOM 700 N N . PRO A 1 91 ? 8.222 5.111 -8.046 1.00 89.88 91 PRO A N 1
ATOM 701 C CA . PRO A 1 91 ? 7.425 5.718 -9.120 1.00 89.88 91 PRO A CA 1
ATOM 702 C C . PRO A 1 91 ? 7.884 5.305 -10.527 1.00 89.88 91 PRO A C 1
ATOM 704 O O . PRO A 1 91 ? 7.119 5.408 -11.484 1.00 89.88 91 PRO A O 1
ATOM 707 N N . TYR A 1 92 ? 9.123 4.824 -10.646 1.00 92.31 92 TYR A N 1
ATOM 708 C CA . TYR A 1 92 ? 9.737 4.375 -11.900 1.00 92.31 92 TYR A CA 1
ATOM 709 C C . TYR A 1 92 ? 9.940 2.853 -11.944 1.00 92.31 92 TYR A C 1
ATOM 711 O O . TYR A 1 92 ? 10.670 2.359 -12.797 1.00 92.31 92 TYR A O 1
ATOM 719 N N . GLY A 1 93 ? 9.360 2.133 -10.980 1.00 89.12 93 GLY A N 1
ATOM 720 C CA . GLY A 1 93 ? 9.457 0.683 -10.869 1.00 89.12 93 GLY A CA 1
ATOM 721 C C . GLY A 1 93 ? 8.505 -0.077 -11.789 1.00 89.12 93 GLY A C 1
ATOM 722 O O . GLY A 1 93 ? 7.847 0.499 -12.661 1.00 89.12 93 GLY A O 1
ATOM 723 N N . ASP A 1 94 ? 8.401 -1.380 -11.545 1.00 88.81 94 ASP A N 1
ATOM 724 C CA . ASP A 1 94 ? 7.374 -2.242 -12.127 1.00 88.81 94 ASP A CA 1
ATOM 725 C C . ASP A 1 94 ? 5.961 -1.890 -11.614 1.00 88.81 94 ASP A C 1
ATOM 727 O O . ASP A 1 94 ? 5.772 -1.027 -10.749 1.00 88.81 94 ASP A O 1
ATOM 731 N N . CYS A 1 95 ? 4.941 -2.536 -12.187 1.00 91.44 95 CYS A N 1
ATOM 732 C CA . CYS A 1 95 ? 3.538 -2.262 -11.874 1.00 91.44 95 CYS A CA 1
ATOM 733 C C . CYS A 1 95 ? 3.229 -2.347 -10.370 1.00 91.44 95 CYS A C 1
ATOM 735 O O . CYS A 1 95 ? 2.525 -1.474 -9.862 1.00 91.44 95 CYS A O 1
ATOM 737 N N . GLU A 1 96 ? 3.789 -3.323 -9.651 1.00 92.00 96 GLU A N 1
ATOM 738 C CA . GLU A 1 96 ? 3.542 -3.503 -8.217 1.00 92.00 96 GLU A CA 1
ATOM 739 C C . GLU A 1 96 ? 4.203 -2.383 -7.396 1.00 92.00 96 GLU A C 1
ATOM 741 O O . GLU A 1 96 ? 3.581 -1.809 -6.500 1.00 92.00 96 GLU A O 1
ATOM 746 N N . GLN A 1 97 ? 5.429 -1.984 -7.753 1.00 93.88 97 GLN A N 1
ATOM 747 C CA . GLN A 1 97 ? 6.136 -0.874 -7.099 1.00 93.88 97 GLN A CA 1
ATOM 748 C C . GLN A 1 97 ? 5.452 0.481 -7.318 1.00 93.88 97 GLN A C 1
ATOM 750 O O . GLN A 1 97 ? 5.390 1.304 -6.398 1.00 93.88 97 GLN A O 1
ATOM 755 N N . ARG A 1 98 ? 4.927 0.726 -8.526 1.00 92.56 98 ARG A N 1
ATOM 756 C CA . ARG A 1 98 ? 4.177 1.952 -8.848 1.00 92.56 98 ARG A CA 1
ATOM 757 C C . ARG A 1 98 ? 2.834 1.991 -8.129 1.00 92.56 98 ARG A C 1
ATOM 759 O O . ARG A 1 98 ? 2.436 3.055 -7.657 1.00 92.56 98 ARG A O 1
ATOM 766 N N . LEU A 1 99 ? 2.165 0.844 -8.012 1.00 92.62 99 LEU A N 1
ATOM 767 C CA . LEU A 1 99 ? 0.926 0.712 -7.252 1.00 92.62 99 LEU A CA 1
ATOM 768 C C . LEU A 1 99 ? 1.157 0.994 -5.763 1.00 92.62 99 LEU A C 1
ATOM 770 O O . LEU A 1 99 ? 0.439 1.806 -5.178 1.00 92.62 99 LEU A O 1
ATOM 774 N N . ALA A 1 100 ? 2.193 0.389 -5.174 1.00 93.50 100 ALA A N 1
ATOM 775 C CA . ALA A 1 100 ? 2.594 0.646 -3.794 1.00 93.50 100 ALA A CA 1
ATOM 776 C C . ALA A 1 100 ? 2.906 2.135 -3.562 1.00 93.50 100 ALA A C 1
ATOM 778 O O . ALA A 1 100 ? 2.417 2.719 -2.596 1.00 93.50 100 ALA A O 1
ATOM 779 N N . TYR A 1 101 ? 3.646 2.773 -4.478 1.00 93.06 101 TYR A N 1
ATOM 780 C CA . TYR A 1 101 ? 3.950 4.206 -4.409 1.00 93.06 101 TYR A CA 1
ATOM 781 C C . TYR A 1 101 ? 2.692 5.084 -4.451 1.00 93.06 101 TYR A C 1
ATOM 783 O O . TYR A 1 101 ? 2.555 5.992 -3.633 1.00 93.06 101 TYR A O 1
ATOM 791 N N . ALA A 1 102 ? 1.763 4.811 -5.371 1.00 91.94 102 ALA A N 1
ATOM 792 C CA . ALA A 1 102 ? 0.525 5.579 -5.497 1.00 91.94 102 ALA A CA 1
ATOM 793 C C . ALA A 1 102 ? -0.353 5.468 -4.239 1.00 91.94 102 ALA A C 1
ATOM 795 O O . ALA A 1 102 ? -0.880 6.472 -3.763 1.00 91.94 102 ALA A O 1
ATOM 796 N N . PHE A 1 103 ? -0.465 4.269 -3.662 1.00 91.25 103 PHE A N 1
ATOM 797 C CA . PHE A 1 103 ? -1.184 4.065 -2.403 1.00 91.25 103 PHE A CA 1
ATOM 798 C C . PHE A 1 103 ? -0.513 4.766 -1.224 1.00 91.25 103 PHE A C 1
ATOM 800 O O . PHE A 1 103 ? -1.194 5.383 -0.411 1.00 91.25 103 PHE A O 1
ATOM 807 N N . LEU A 1 104 ? 0.817 4.699 -1.137 1.00 90.00 104 LEU A N 1
ATOM 808 C CA . LEU A 1 104 ? 1.573 5.390 -0.097 1.00 90.00 104 LEU A CA 1
ATOM 809 C C . LEU A 1 104 ? 1.342 6.906 -0.175 1.00 90.00 104 LEU A C 1
ATOM 811 O O . LEU A 1 104 ? 1.082 7.531 0.847 1.00 90.00 104 LEU A O 1
ATOM 815 N N . GLN A 1 105 ? 1.362 7.484 -1.382 1.00 91.31 105 GLN A N 1
ATOM 816 C CA . GLN A 1 105 ? 0.991 8.888 -1.587 1.00 91.31 105 GLN A CA 1
ATOM 817 C C . GLN A 1 105 ? -0.437 9.164 -1.103 1.00 91.31 105 GLN A C 1
ATOM 819 O O . GLN A 1 105 ? -0.631 10.094 -0.339 1.00 91.31 105 GLN A O 1
ATOM 824 N N . ALA A 1 106 ? -1.420 8.328 -1.447 1.00 89.75 106 ALA A N 1
ATOM 825 C CA . ALA A 1 106 ? -2.804 8.520 -1.005 1.00 89.75 106 ALA A CA 1
ATOM 826 C C . ALA A 1 106 ? -2.998 8.446 0.526 1.00 89.75 106 ALA A C 1
ATOM 828 O O . ALA A 1 106 ? -3.937 9.044 1.045 1.00 89.75 106 ALA A O 1
ATOM 829 N N . LEU A 1 107 ? -2.136 7.724 1.250 1.00 83.00 107 LEU A N 1
ATOM 830 C CA . LEU A 1 107 ? -2.205 7.588 2.712 1.00 83.00 107 LEU A CA 1
ATOM 831 C C . LEU A 1 107 ? -1.558 8.750 3.476 1.00 83.00 107 LEU A C 1
ATOM 833 O O . LEU A 1 107 ? -1.910 8.979 4.632 1.00 83.00 107 LEU A O 1
ATOM 837 N N . PHE A 1 108 ? -0.600 9.441 2.860 1.00 79.94 108 PHE A N 1
ATOM 838 C CA . PHE A 1 108 ? 0.189 10.506 3.490 1.00 79.94 108 PHE A CA 1
ATOM 839 C C . PHE A 1 108 ? 0.055 11.868 2.795 1.00 79.94 108 PHE A C 1
ATOM 841 O O . PHE A 1 108 ? 0.789 12.796 3.143 1.00 79.94 108 PHE A O 1
ATOM 848 N N . CYS A 1 109 ? -0.834 11.966 1.805 1.00 58.66 109 CYS A N 1
ATOM 849 C CA . CYS A 1 109 ? -1.210 13.217 1.155 1.00 58.66 109 CYS A CA 1
ATOM 850 C C . CYS A 1 109 ? -1.970 14.144 2.104 1.00 58.66 109 CYS A C 1
ATOM 852 O O . CYS A 1 109 ? -2.777 13.641 2.919 1.00 58.66 109 CYS A O 1
#

Sequence (109 aa):
MQPILERRQRRSTLNVATSPNASTSSNTATSPNAPPPITFARQLDLDPLLSVEPAKPWAADLLRHCARAFADKDSSNLHRLLWMLNELASPYGDCEQRLAYAFLQALFC

Secondary structure (DSSP, 8-state):
---GGGGSSS---------------------S--PPP----------TT--------HHHHHHHHHHHHHHTT-HHHHHHHHHHHHHH--TTS-HHHHHHHHHHHHHH-

Organism: Zingiber officinale (NCBI:txid94328)

pLDDT: mean 70.32, std 21.6, range [33.41, 95.0]

InterPro domains:
  IPR005202 Transcription factor GRAS [PF03514] (61-107)
  IPR005202 Transcription factor GRAS [PS50985] (50-109)

Radius of gyration: 25.4 Å; chains: 1; bounding box: 29×47×76 Å

Foldseek 3Di:
DDDPVVPPPPPDDDDDDDDDDDDDDDDDDDDPDDDDPPPPPDPCPPDPPPPVVPPPLPLVVLVVQLVVCVVVVVPVSNVVSLVVLVVQADCPDPPSNVVSVVVNVVVVD